Protein AF-A0A367Y2P1-F1 (afdb_monomer)

Radius of gyration: 15.07 Å; Cα contacts (8 Å, |Δi|>4): 32; chains: 1; bounding box: 29×34×34 Å

Sequence (74 aa):
MAGPRMIVAGLVLAALAGENAVPGYALVFAGTGSMLAAALVLVLSAADKRAAAVKQGFFPLLAVVILGAGVALG

InterPro domains:
  IPR009732 Protein of unknown function DUF1304 [PF06993] (6-67)

Nearest PDB structures (foldseek):
  6r0y-assembly1_T  TM=4.426E-01  e=8.447E+00  Thermus thermophilus HB8

Foldseek 3Di:
DDDPVVVVVVVVCVVPVDDDVVVVLVVLCVVLVVLLVVLVVCCVPPVPCVVVSCVSNVVSVVSCVVSVCVVVVD

Secondary structure (DSSP, 8-state):
---HHHHHHHHHHHHHS-S-HHHHHHHHHHHHHHHHHHHHHHHHH-GGGHHHHHHHHHHHHHHHHHHHHHHHH-

Mean predicted aligned error: 6.62 Å

Structure (mmCIF, N/CA/C/O backbone):
data_AF-A0A367Y2P1-F1
#
_entry.id   AF-A0A367Y2P1-F1
#
loop_
_atom_site.group_PDB
_atom_site.id
_atom_site.type_symbol
_atom_site.label_atom_id
_atom_site.label_alt_id
_atom_site.label_comp_id
_atom_site.label_asym_id
_atom_site.label_entity_id
_atom_site.label_seq_id
_atom_site.pdbx_PDB_ins_code
_atom_site.Cartn_x
_atom_site.Cartn_y
_atom_site.Cartn_z
_atom_site.occupancy
_atom_site.B_iso_or_equiv
_atom_site.auth_seq_id
_atom_site.auth_comp_id
_atom_site.auth_asym_id
_atom_site.auth_atom_id
_atom_site.pdbx_PDB_model_num
ATOM 1 N N . MET A 1 1 ? -12.313 20.078 1.963 1.00 50.75 1 MET A N 1
ATOM 2 C CA . MET A 1 1 ? -12.656 20.497 0.586 1.00 50.75 1 MET A CA 1
ATOM 3 C C . MET A 1 1 ? -11.388 20.949 -0.132 1.00 50.75 1 MET A C 1
ATOM 5 O O . MET A 1 1 ? -10.916 22.057 0.093 1.00 50.75 1 MET A O 1
ATOM 9 N N . ALA A 1 2 ? -10.767 20.053 -0.903 1.00 57.56 2 ALA A N 1
ATOM 10 C CA . ALA A 1 2 ? -9.617 20.378 -1.745 1.00 57.56 2 ALA A CA 1
ATOM 11 C C . ALA A 1 2 ? -10.082 21.338 -2.853 1.00 57.56 2 ALA A C 1
ATOM 13 O O . ALA A 1 2 ? -10.919 20.971 -3.669 1.00 57.56 2 ALA A O 1
ATOM 14 N N . GLY A 1 3 ? -9.633 22.595 -2.819 1.00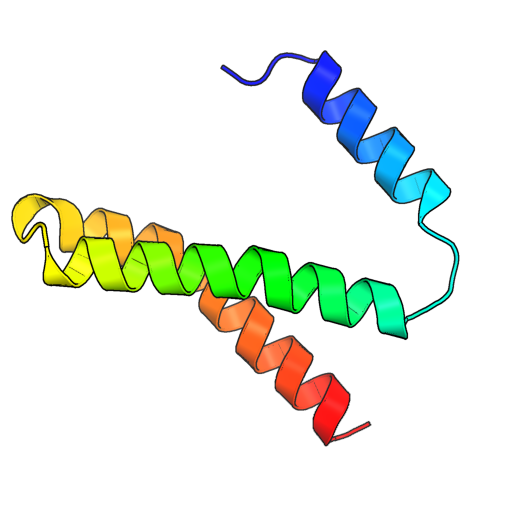 83.62 3 GLY A N 1
ATOM 15 C CA . GLY A 1 3 ? -10.038 23.605 -3.803 1.00 83.62 3 GLY A CA 1
ATOM 16 C C . GLY A 1 3 ? -9.357 23.423 -5.171 1.00 83.62 3 GLY A C 1
ATOM 17 O O . GLY A 1 3 ? -8.421 22.627 -5.280 1.00 83.62 3 GLY A O 1
ATOM 18 N N . PRO A 1 4 ? -9.732 24.228 -6.188 1.00 85.69 4 PRO A N 1
ATOM 19 C CA . PRO A 1 4 ? -9.181 24.161 -7.553 1.00 85.69 4 PRO A CA 1
ATOM 20 C C . PRO A 1 4 ? -7.646 24.203 -7.604 1.00 85.69 4 PRO A C 1
ATOM 22 O O . PRO A 1 4 ? -7.016 23.565 -8.440 1.00 85.69 4 PRO A O 1
ATOM 25 N N . ARG A 1 5 ? -7.030 24.892 -6.637 1.00 86.44 5 ARG A N 1
ATOM 26 C CA . ARG A 1 5 ? -5.576 24.998 -6.467 1.00 86.44 5 ARG A CA 1
ATOM 27 C C . ARG A 1 5 ? -4.856 23.659 -6.262 1.00 86.44 5 ARG A C 1
ATOM 29 O O . ARG A 1 5 ? -3.713 23.537 -6.678 1.00 86.44 5 ARG A O 1
ATOM 36 N N . MET A 1 6 ? -5.498 22.660 -5.645 1.00 81.56 6 MET A N 1
ATOM 37 C CA . MET A 1 6 ? -4.883 21.337 -5.442 1.00 81.56 6 MET A CA 1
ATOM 38 C C . MET A 1 6 ? -4.844 20.529 -6.741 1.00 81.56 6 MET A C 1
ATOM 40 O O . MET A 1 6 ? -3.866 19.833 -6.990 1.00 81.56 6 MET A O 1
ATOM 44 N N . ILE A 1 7 ? -5.866 20.675 -7.591 1.00 83.75 7 ILE A N 1
ATOM 45 C CA . ILE A 1 7 ? -5.894 20.067 -8.928 1.00 83.75 7 ILE A CA 1
ATOM 46 C C . ILE A 1 7 ? -4.798 20.691 -9.799 1.00 83.75 7 ILE A C 1
ATOM 48 O O . ILE A 1 7 ? -4.023 19.970 -10.417 1.00 83.75 7 ILE A O 1
ATOM 52 N N . VAL A 1 8 ? -4.688 22.025 -9.790 1.00 87.94 8 VAL A N 1
ATOM 53 C CA . VAL A 1 8 ? -3.646 22.748 -10.537 1.00 87.94 8 VAL A CA 1
ATOM 54 C C . VAL A 1 8 ? -2.249 22.366 -10.048 1.00 87.94 8 VAL A C 1
ATOM 56 O O . VAL A 1 8 ? -1.386 22.068 -10.867 1.00 87.94 8 VAL A O 1
ATOM 59 N N . ALA A 1 9 ? -2.030 22.305 -8.730 1.00 83.62 9 ALA A N 1
ATOM 60 C CA . ALA A 1 9 ? -0.757 21.855 -8.171 1.00 83.62 9 ALA A CA 1
ATOM 61 C C . ALA A 1 9 ? -0.422 20.425 -8.622 1.00 83.62 9 ALA A C 1
ATOM 63 O O . ALA A 1 9 ? 0.679 20.189 -9.108 1.00 83.62 9 ALA A O 1
ATOM 64 N N . GLY A 1 10 ? -1.380 19.495 -8.541 1.00 74.81 10 GLY A N 1
ATOM 65 C CA . GLY A 1 10 ? -1.193 18.118 -9.003 1.00 74.81 10 GLY A CA 1
ATOM 66 C C . GLY A 1 10 ? -0.826 18.026 -10.487 1.00 74.81 10 GLY A C 1
ATOM 67 O O . GLY A 1 10 ? 0.093 17.292 -10.840 1.00 74.81 10 GLY A O 1
ATOM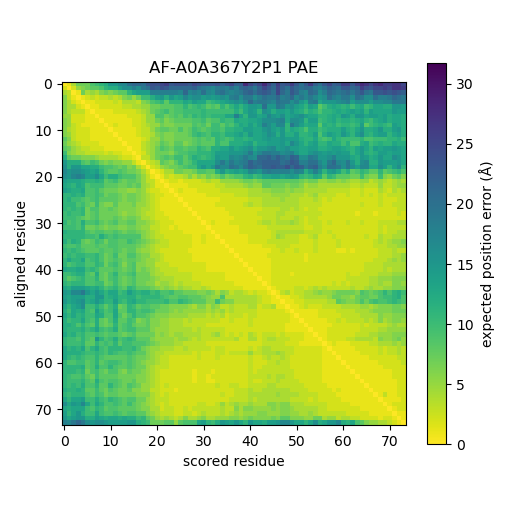 68 N N . LEU A 1 11 ? -1.487 18.810 -11.344 1.00 81.31 11 LEU A N 1
ATOM 69 C CA . LEU A 1 11 ? -1.200 18.849 -12.780 1.00 81.31 11 LEU A CA 1
ATOM 70 C C . LEU A 1 11 ? 0.201 19.406 -13.076 1.00 81.31 11 LEU A C 1
ATOM 72 O O . LEU A 1 11 ? 0.923 18.842 -13.893 1.00 81.31 11 LEU A O 1
ATOM 76 N N . VAL A 1 12 ? 0.599 20.487 -12.398 1.00 84.69 12 VAL A N 1
ATOM 77 C CA . VAL A 1 12 ? 1.939 21.078 -12.544 1.00 84.69 12 VAL A CA 1
ATOM 78 C C . VAL A 1 12 ? 3.012 20.091 -12.085 1.00 84.69 12 VAL A C 1
ATOM 80 O O . VA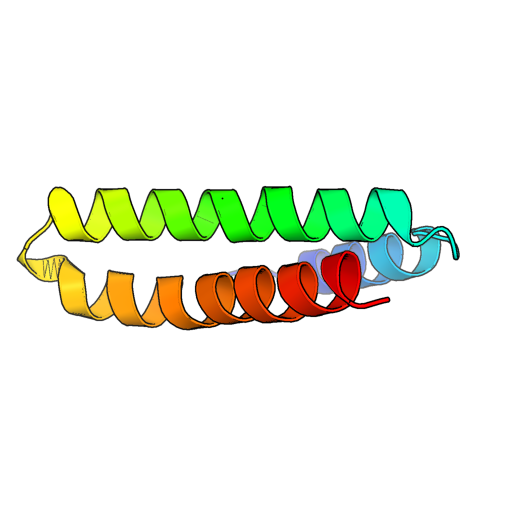L A 1 12 ? 3.979 19.871 -12.805 1.00 84.69 12 VAL A O 1
ATOM 83 N N . LEU A 1 13 ? 2.827 19.442 -10.932 1.00 74.50 13 LEU A N 1
ATOM 84 C CA . LEU A 1 13 ? 3.746 18.406 -10.452 1.00 74.50 13 LEU A CA 1
ATOM 85 C C . LEU A 1 13 ? 3.857 17.230 -11.435 1.00 74.50 13 LEU A C 1
ATOM 87 O O . LEU A 1 13 ? 4.964 16.751 -11.668 1.00 74.50 13 LEU A O 1
ATOM 91 N N . ALA A 1 14 ? 2.748 16.798 -12.042 1.00 71.56 14 ALA A N 1
ATOM 92 C CA . ALA A 1 14 ? 2.759 15.734 -13.046 1.00 71.56 14 ALA A CA 1
ATOM 93 C C . ALA A 1 14 ? 3.526 16.136 -14.318 1.00 71.56 14 ALA A C 1
ATOM 95 O O . ALA A 1 14 ? 4.295 15.336 -14.843 1.00 71.56 14 ALA A O 1
ATOM 96 N N . ALA A 1 15 ? 3.372 17.379 -14.784 1.00 73.12 15 ALA A N 1
ATOM 97 C CA . ALA A 1 15 ? 4.089 17.889 -15.955 1.00 73.12 15 ALA A CA 1
ATOM 98 C C . ALA A 1 15 ? 5.607 18.027 -15.726 1.00 73.12 15 ALA A C 1
ATOM 100 O O . ALA A 1 15 ? 6.386 17.931 -16.670 1.00 73.12 15 ALA A O 1
ATOM 101 N N . LEU A 1 16 ? 6.031 18.244 -14.477 1.00 77.12 16 LEU A N 1
ATOM 102 C CA . LEU A 1 16 ? 7.438 18.418 -14.102 1.00 77.12 16 LEU A CA 1
ATOM 103 C C . LEU A 1 16 ? 8.156 17.101 -13.758 1.00 77.12 16 LEU A C 1
ATOM 105 O O . LEU A 1 16 ? 9.371 17.113 -13.573 1.00 77.12 16 LEU A O 1
ATOM 109 N N . ALA A 1 17 ? 7.439 15.977 -13.652 1.00 70.69 17 ALA A N 1
ATOM 110 C CA . ALA A 1 17 ? 7.976 14.723 -13.112 1.00 70.69 17 ALA A CA 1
ATOM 111 C C . ALA A 1 17 ? 9.062 14.051 -13.985 1.00 70.69 17 ALA A C 1
ATOM 113 O O . ALA A 1 17 ? 9.791 13.194 -13.486 1.00 70.69 17 ALA A O 1
ATOM 114 N N . GLY A 1 18 ? 9.227 14.469 -15.247 1.00 68.19 18 GLY A N 1
ATOM 115 C CA . GLY A 1 18 ? 10.213 13.900 -16.175 1.00 68.19 18 GLY A CA 1
ATOM 116 C C . GLY A 1 18 ? 9.953 12.423 -16.514 1.00 68.19 18 GLY A C 1
ATOM 117 O O . GLY A 1 18 ? 9.034 11.797 -15.998 1.00 68.19 18 GLY A O 1
ATOM 118 N N . GLU A 1 19 ? 10.766 11.847 -17.402 1.00 70.69 19 GLU A N 1
ATOM 119 C CA . GLU A 1 19 ? 10.550 10.485 -17.937 1.00 70.69 19 GLU A CA 1
ATOM 120 C C . GLU A 1 19 ? 11.249 9.372 -17.128 1.00 70.69 19 GLU A C 1
ATOM 122 O O . GLU A 1 19 ? 11.205 8.198 -17.494 1.00 70.69 19 GLU A O 1
ATOM 127 N N . ASN A 1 20 ? 11.903 9.706 -16.011 1.00 69.44 20 ASN A N 1
ATOM 128 C CA . ASN A 1 20 ? 12.640 8.724 -15.216 1.00 69.44 20 ASN A CA 1
ATOM 129 C C . ASN A 1 20 ? 11.684 7.863 -14.383 1.00 69.44 20 ASN A C 1
ATOM 131 O O . ASN A 1 20 ? 11.061 8.335 -13.431 1.00 69.44 20 ASN A O 1
ATOM 135 N N . ALA A 1 21 ? 11.621 6.571 -14.698 1.00 76.00 21 ALA A N 1
ATOM 136 C CA . ALA A 1 21 ? 10.660 5.663 -14.080 1.00 76.00 21 ALA A CA 1
ATOM 137 C C . ALA A 1 21 ? 10.983 5.335 -12.606 1.00 76.00 21 ALA A C 1
ATOM 139 O O . ALA A 1 21 ? 10.078 5.181 -11.788 1.00 76.00 21 ALA A O 1
ATOM 140 N N . VAL A 1 22 ? 12.271 5.297 -12.236 1.00 84.19 22 VAL A N 1
ATOM 141 C CA . VAL A 1 22 ? 12.728 4.861 -10.902 1.00 84.19 22 VAL A CA 1
ATOM 142 C C . VAL A 1 22 ? 12.233 5.773 -9.763 1.00 84.19 22 VAL A C 1
ATOM 144 O O . VAL A 1 22 ? 11.640 5.251 -8.814 1.00 84.19 22 VAL A O 1
ATOM 147 N N . PRO A 1 23 ? 12.382 7.116 -9.823 1.00 84.50 23 PRO A N 1
ATOM 148 C CA . PRO A 1 23 ? 11.788 8.003 -8.819 1.00 84.50 23 PRO A CA 1
ATOM 149 C C . PRO A 1 23 ? 10.258 7.907 -8.768 1.00 84.50 23 PRO A C 1
ATOM 151 O O . PRO A 1 23 ? 9.673 8.003 -7.689 1.00 84.50 23 PRO A O 1
ATOM 154 N N . GLY A 1 24 ? 9.614 7.674 -9.918 1.00 83.88 24 GLY A N 1
ATOM 155 C CA . GLY A 1 24 ? 8.171 7.466 -10.013 1.00 83.88 24 GLY A CA 1
ATOM 156 C C . GLY A 1 24 ? 7.712 6.236 -9.230 1.00 83.88 24 GLY A C 1
ATOM 157 O O . GLY A 1 24 ? 6.780 6.330 -8.430 1.00 83.88 24 GLY A O 1
ATOM 158 N N . TYR A 1 25 ? 8.406 5.104 -9.378 1.00 88.88 25 TYR A N 1
ATOM 159 C CA . TYR A 1 25 ? 8.111 3.890 -8.612 1.00 88.88 25 TYR A CA 1
ATOM 160 C C . TYR A 1 25 ? 8.257 4.125 -7.107 1.00 88.88 25 TYR A C 1
ATOM 162 O O . TYR A 1 25 ? 7.362 3.774 -6.336 1.00 88.88 25 TYR A O 1
ATOM 170 N N . ALA A 1 26 ? 9.348 4.776 -6.692 1.00 90.94 26 ALA A N 1
ATOM 171 C CA . ALA A 1 26 ? 9.598 5.097 -5.290 1.00 90.94 26 ALA A CA 1
ATOM 172 C C . ALA A 1 26 ? 8.495 5.993 -4.698 1.00 90.94 26 ALA A C 1
ATOM 174 O O . ALA A 1 26 ? 8.008 5.718 -3.601 1.00 90.94 26 ALA A O 1
ATOM 175 N N . LEU A 1 27 ? 8.052 7.020 -5.432 1.00 89.12 27 LEU A N 1
ATOM 176 C CA . LEU A 1 27 ? 6.948 7.900 -5.030 1.00 89.12 27 LEU A CA 1
ATOM 177 C C . LEU A 1 27 ? 5.626 7.142 -4.872 1.00 89.12 27 LEU A C 1
ATOM 179 O O . LEU A 1 27 ? 4.920 7.347 -3.880 1.00 89.12 27 LEU A O 1
ATOM 183 N N . VAL A 1 28 ? 5.297 6.250 -5.813 1.00 90.50 28 VAL A N 1
ATOM 184 C CA . VAL A 1 28 ? 4.070 5.444 -5.739 1.00 90.50 28 VAL A CA 1
ATOM 185 C C . VAL A 1 28 ? 4.116 4.504 -4.538 1.00 90.50 28 VAL A C 1
ATOM 187 O O . VAL A 1 28 ? 3.159 4.489 -3.759 1.00 90.50 28 VAL A O 1
ATOM 190 N N . PHE A 1 29 ? 5.215 3.774 -4.324 1.00 93.44 29 PHE A N 1
ATOM 191 C CA . PHE A 1 29 ? 5.357 2.898 -3.158 1.00 93.44 29 PHE A CA 1
ATOM 192 C C . PHE A 1 29 ? 5.324 3.671 -1.839 1.00 93.44 29 PHE A C 1
ATOM 194 O O . PHE A 1 29 ? 4.627 3.257 -0.915 1.00 93.44 29 PHE A O 1
ATOM 201 N N . ALA A 1 30 ? 6.017 4.807 -1.744 1.00 94.00 30 ALA A N 1
ATOM 202 C CA . ALA A 1 30 ? 6.032 5.617 -0.529 1.00 94.00 30 ALA A CA 1
ATOM 203 C C . ALA A 1 30 ? 4.636 6.175 -0.194 1.00 94.00 30 ALA A C 1
ATOM 205 O O . ALA A 1 30 ? 4.179 6.071 0.947 1.00 94.00 30 ALA A O 1
ATOM 206 N N . GLY A 1 31 ? 3.927 6.723 -1.188 1.00 92.50 31 GLY A N 1
ATOM 207 C CA . GLY A 1 31 ? 2.588 7.283 -0.998 1.00 92.50 31 GLY A CA 1
ATOM 208 C C . GLY A 1 31 ? 1.536 6.218 -0.674 1.00 92.50 31 GLY A C 1
ATOM 209 O O . GLY A 1 31 ? 0.830 6.316 0.334 1.00 92.50 31 GLY A O 1
ATOM 210 N N . THR A 1 32 ? 1.439 5.179 -1.506 1.00 94.44 32 THR A N 1
ATOM 211 C CA . THR A 1 32 ? 0.428 4.116 -1.343 1.00 94.44 32 THR A CA 1
ATOM 212 C C . THR A 1 32 ? 0.742 3.189 -0.171 1.00 94.44 32 THR A C 1
ATOM 214 O O . THR A 1 32 ? -0.170 2.820 0.567 1.00 94.44 32 THR A O 1
ATOM 217 N N . GLY A 1 33 ? 2.019 2.891 0.081 1.00 90.94 33 GLY A N 1
ATOM 218 C CA . GLY A 1 33 ? 2.464 2.118 1.240 1.00 90.94 33 GLY A CA 1
ATOM 219 C C . GLY A 1 33 ? 2.122 2.803 2.563 1.00 90.94 33 GLY A C 1
ATOM 220 O O . GLY A 1 33 ? 1.603 2.153 3.469 1.00 90.94 33 GLY A O 1
ATOM 221 N N . SER A 1 34 ? 2.307 4.125 2.664 1.00 95.06 34 SER A N 1
ATOM 222 C CA . SER A 1 34 ? 1.905 4.894 3.852 1.00 95.06 34 SER A CA 1
ATOM 223 C C . SER A 1 34 ? 0.384 4.881 4.071 1.00 95.06 34 SER A C 1
ATOM 225 O O . SER A 1 34 ? -0.082 4.649 5.188 1.00 95.06 34 SER A O 1
ATOM 227 N N . MET A 1 35 ? -0.416 5.037 3.007 1.00 94.75 35 MET A N 1
ATOM 228 C CA . MET A 1 35 ? -1.879 4.908 3.098 1.00 94.75 35 MET A CA 1
ATOM 229 C C . MET A 1 35 ? -2.323 3.503 3.512 1.00 94.75 35 MET A C 1
ATOM 231 O O . MET A 1 35 ? -3.258 3.371 4.303 1.00 94.75 35 MET A O 1
ATOM 235 N N . LEU A 1 36 ? -1.659 2.463 3.005 1.00 93.69 36 LEU A N 1
ATOM 236 C CA . LEU A 1 36 ? -1.934 1.082 3.387 1.00 93.69 36 LEU A CA 1
ATOM 237 C C . LEU A 1 36 ? -1.591 0.838 4.864 1.00 93.69 36 LEU A C 1
ATOM 239 O O . LEU A 1 36 ? -2.387 0.237 5.585 1.00 93.69 36 LEU A O 1
ATOM 243 N N . ALA A 1 37 ? -0.458 1.362 5.339 1.00 93.44 37 ALA A N 1
ATOM 244 C CA . ALA A 1 37 ? -0.080 1.304 6.749 1.00 93.44 37 ALA A CA 1
ATOM 245 C C . ALA A 1 37 ? -1.102 2.033 7.638 1.00 93.44 37 ALA A C 1
ATOM 247 O O . ALA A 1 37 ? -1.539 1.489 8.652 1.00 93.44 37 ALA A O 1
ATOM 248 N N . ALA A 1 38 ? -1.558 3.221 7.235 1.00 93.31 38 ALA A N 1
ATOM 249 C CA . ALA A 1 38 ? -2.604 3.954 7.944 1.00 93.31 38 ALA A CA 1
ATOM 250 C C . ALA A 1 38 ? -3.940 3.190 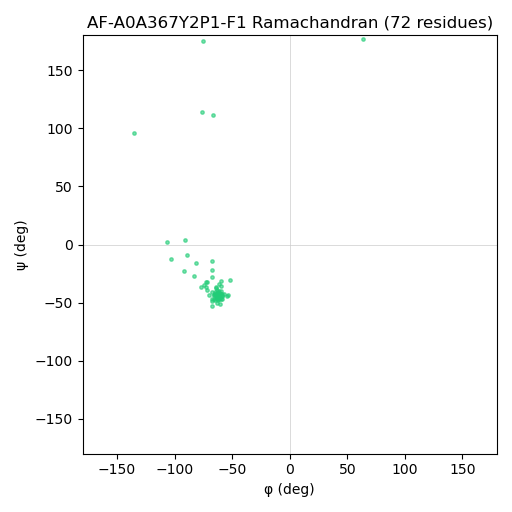7.964 1.00 93.31 38 ALA A C 1
ATOM 252 O O . ALA A 1 38 ? -4.602 3.134 9.001 1.00 93.31 38 ALA A O 1
ATOM 253 N N . ALA A 1 39 ? -4.322 2.560 6.848 1.00 92.56 39 ALA A N 1
ATOM 254 C CA . ALA A 1 39 ? -5.507 1.709 6.782 1.00 92.56 39 ALA A CA 1
ATOM 255 C C . ALA A 1 39 ? -5.389 0.515 7.741 1.00 92.56 39 ALA A C 1
ATOM 257 O O . ALA A 1 39 ? -6.343 0.222 8.460 1.00 92.56 39 ALA A O 1
ATOM 258 N N . LEU A 1 40 ? -4.217 -0.124 7.823 1.00 93.06 40 LEU A N 1
ATOM 259 C CA . LEU A 1 40 ? -3.962 -1.212 8.768 1.00 93.06 40 LEU A CA 1
ATOM 260 C C . LEU A 1 40 ? -4.079 -0.735 10.221 1.00 93.06 40 LEU A C 1
ATOM 262 O O . LEU A 1 40 ? -4.799 -1.348 11.009 1.00 93.06 40 LEU A O 1
ATOM 266 N N . VAL A 1 41 ? -3.449 0.392 10.563 1.00 95.56 41 VAL A N 1
ATOM 267 C CA . VAL A 1 41 ? -3.580 1.006 11.893 1.00 95.56 41 VAL A CA 1
ATOM 268 C C . VAL A 1 41 ? -5.048 1.293 12.211 1.00 95.56 41 VAL A C 1
ATOM 270 O O . VAL A 1 41 ? -5.498 0.989 13.315 1.00 95.56 41 VAL A O 1
ATOM 273 N N . LEU A 1 42 ? -5.827 1.812 11.259 1.00 93.50 42 LEU A N 1
ATOM 274 C CA . LEU A 1 42 ? -7.244 2.123 11.458 1.00 93.50 42 LEU A CA 1
ATOM 275 C C . LEU A 1 42 ? -8.101 0.860 11.645 1.00 93.50 42 LEU A C 1
ATOM 277 O O . LEU A 1 42 ? -8.964 0.839 12.523 1.00 93.50 42 LEU A O 1
ATOM 281 N N . VAL A 1 43 ? -7.841 -0.210 10.882 1.00 93.19 43 VAL A N 1
ATOM 282 C CA . VAL A 1 43 ? -8.510 -1.513 11.058 1.00 93.19 43 VAL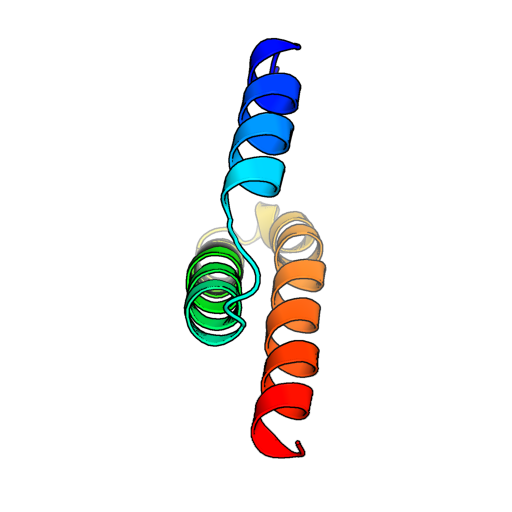 A CA 1
ATOM 283 C C . VAL A 1 43 ? -8.255 -2.086 12.456 1.00 93.19 43 VAL A C 1
ATOM 285 O O . VAL A 1 43 ? -9.176 -2.620 13.087 1.00 93.19 43 VAL A O 1
ATOM 288 N N . LEU A 1 44 ? -7.014 -1.989 12.937 1.00 95.94 44 LEU A N 1
ATOM 289 C CA . LEU A 1 44 ? -6.599 -2.555 14.220 1.00 95.94 44 LEU A CA 1
ATOM 290 C C . LEU A 1 44 ? -7.061 -1.714 15.417 1.00 95.94 44 LEU A C 1
ATOM 292 O O . LEU A 1 44 ? -7.437 -2.282 16.438 1.00 95.94 44 LEU A O 1
ATOM 296 N N . SER A 1 45 ? -7.069 -0.385 15.291 1.00 94.75 45 SER A N 1
ATOM 297 C CA . SER A 1 45 ? -7.353 0.537 16.402 1.00 94.75 45 SER A CA 1
ATOM 298 C C . SER A 1 45 ? -8.823 0.945 16.550 1.00 94.75 45 SER A C 1
ATOM 300 O O . SER A 1 45 ? -9.222 1.321 17.649 1.00 94.75 45 SER A O 1
ATOM 302 N N . ALA A 1 46 ? -9.643 0.866 15.494 1.00 91.25 46 ALA A N 1
ATOM 303 C CA . ALA A 1 46 ? -11.030 1.343 15.518 1.00 91.25 46 ALA A CA 1
ATOM 304 C C . ALA A 1 46 ? -11.994 0.336 14.872 1.00 91.25 46 ALA A C 1
ATOM 306 O O . ALA A 1 46 ? -12.181 0.309 13.652 1.00 91.25 46 ALA A O 1
ATOM 307 N N . ALA A 1 47 ? -12.633 -0.500 15.699 1.00 87.69 47 ALA A N 1
ATOM 308 C CA . ALA A 1 47 ? -13.555 -1.542 15.241 1.00 87.69 47 ALA A CA 1
ATOM 309 C C . ALA A 1 47 ? -14.755 -0.982 14.452 1.00 87.69 47 ALA A C 1
ATOM 311 O O . ALA A 1 47 ? -15.171 -1.581 13.460 1.00 87.69 47 ALA A O 1
ATOM 312 N N . ASP A 1 48 ? -15.247 0.194 14.841 1.00 93.12 48 ASP A N 1
ATOM 313 C CA . ASP A 1 48 ? -16.330 0.937 14.190 1.00 93.12 48 ASP A CA 1
ATOM 314 C C . ASP A 1 48 ? -15.944 1.476 12.798 1.00 93.12 48 ASP A C 1
ATOM 316 O O . ASP A 1 48 ? -16.811 1.694 11.952 1.00 93.12 48 ASP A O 1
ATOM 320 N N . LYS A 1 49 ? -14.643 1.640 12.516 1.00 90.50 49 LYS A N 1
ATOM 321 C CA . LYS A 1 49 ? -14.129 2.235 11.265 1.00 90.50 49 LYS A CA 1
ATOM 322 C C . LYS A 1 49 ? -13.507 1.228 10.306 1.00 90.50 49 LYS A C 1
ATOM 324 O O . LYS A 1 49 ? -13.064 1.613 9.223 1.00 90.50 49 LYS A O 1
ATOM 329 N N . ARG A 1 50 ? -13.520 -0.064 10.636 1.00 90.56 50 ARG A N 1
ATOM 330 C CA . ARG A 1 50 ? -12.918 -1.128 9.811 1.00 90.56 50 ARG A CA 1
ATOM 331 C C . ARG A 1 50 ? -13.429 -1.140 8.375 1.00 90.56 50 ARG A C 1
ATOM 333 O O . ARG A 1 50 ? -12.633 -1.221 7.448 1.00 90.56 50 ARG A O 1
ATOM 340 N N . ALA A 1 51 ? -14.739 -1.006 8.172 1.00 90.00 51 ALA A N 1
ATOM 341 C CA . ALA A 1 51 ? -15.316 -1.008 6.828 1.00 90.00 51 ALA A CA 1
ATOM 342 C C . ALA A 1 51 ? -14.835 0.183 5.980 1.00 90.00 51 ALA A C 1
ATOM 344 O O . ALA A 1 51 ? -14.622 0.034 4.778 1.00 90.00 51 ALA A O 1
ATOM 345 N N . ALA A 1 52 ? -14.645 1.354 6.595 1.00 91.12 52 ALA A N 1
ATOM 346 C CA . ALA A 1 52 ? -14.081 2.520 5.921 1.00 91.12 52 ALA A CA 1
ATOM 347 C C . ALA A 1 52 ? -12.589 2.313 5.622 1.00 91.12 52 ALA A C 1
ATOM 349 O O . ALA A 1 52 ? -12.156 2.554 4.499 1.00 91.12 52 ALA A O 1
ATOM 350 N N . ALA A 1 53 ? -11.834 1.783 6.586 1.00 91.50 53 ALA A N 1
ATOM 351 C CA . ALA A 1 53 ? -10.410 1.498 6.445 1.00 91.50 53 ALA A CA 1
ATOM 352 C C . ALA A 1 53 ? -10.116 0.489 5.323 1.00 91.50 53 ALA A C 1
ATOM 354 O O . ALA A 1 53 ? -9.222 0.715 4.514 1.00 91.50 53 ALA A O 1
ATOM 355 N N . VAL A 1 54 ? -10.910 -0.582 5.218 1.00 91.19 54 VAL A N 1
ATOM 356 C CA . VAL A 1 54 ? -10.789 -1.577 4.138 1.00 91.19 54 VAL A CA 1
ATOM 357 C C . VAL A 1 54 ? -11.063 -0.939 2.776 1.00 91.19 54 VAL A C 1
ATOM 359 O O . VAL A 1 54 ? -10.285 -1.124 1.845 1.00 91.19 54 VAL A O 1
ATOM 362 N N . LYS A 1 55 ? -12.126 -0.133 2.658 1.00 89.94 55 LYS A N 1
ATOM 363 C CA . LYS A 1 55 ? -12.452 0.576 1.408 1.00 89.94 55 LYS A CA 1
ATOM 364 C C . LYS A 1 55 ? -11.370 1.591 1.024 1.00 89.94 55 LYS A C 1
ATOM 366 O O . LYS A 1 55 ? -11.060 1.730 -0.154 1.00 89.94 55 LYS A O 1
ATOM 371 N N . GLN A 1 56 ? -10.779 2.270 2.008 1.00 89.69 56 GLN A N 1
ATOM 372 C CA . GLN A 1 56 ? -9.700 3.238 1.809 1.00 89.69 56 GLN A CA 1
ATOM 373 C C . GLN A 1 56 ? -8.372 2.563 1.430 1.00 89.69 56 GLN A C 1
ATOM 375 O O . GLN A 1 56 ? -7.652 3.084 0.584 1.00 89.69 56 GLN A O 1
ATOM 380 N N . GLY A 1 57 ? -8.053 1.413 2.030 1.00 90.56 57 GLY A N 1
ATOM 381 C CA . GLY A 1 57 ? -6.810 0.671 1.796 1.00 90.56 57 GLY A CA 1
ATOM 382 C C . GLY A 1 57 ? -6.812 -0.217 0.547 1.00 90.56 57 GLY A C 1
ATOM 383 O O . GLY A 1 57 ? -5.740 -0.608 0.091 1.00 90.56 57 GLY A O 1
ATOM 384 N N . PHE A 1 58 ? -7.979 -0.506 -0.040 1.00 93.56 58 PHE A N 1
ATOM 385 C CA . PHE A 1 58 ? -8.107 -1.409 -1.189 1.00 93.56 58 PHE A CA 1
ATOM 386 C C . PHE A 1 58 ? -7.332 -0.939 -2.430 1.00 93.56 58 PHE A C 1
ATOM 388 O O . PHE A 1 58 ? -6.533 -1.691 -2.986 1.00 93.56 58 PHE A O 1
ATOM 395 N N . PHE A 1 59 ? -7.528 0.314 -2.851 1.00 90.88 59 PHE A N 1
ATOM 396 C CA . PHE A 1 59 ? -6.810 0.869 -4.003 1.00 90.88 59 PHE A CA 1
ATOM 397 C C . PHE A 1 59 ? -5.295 0.998 -3.758 1.00 90.88 59 PHE A C 1
ATOM 399 O O . PHE A 1 59 ? -4.532 0.591 -4.636 1.00 90.88 59 PHE A O 1
ATOM 406 N N . PRO A 1 60 ? -4.828 1.481 -2.585 1.00 92.62 60 PRO A N 1
ATOM 407 C CA . PRO A 1 60 ? -3.414 1.420 -2.223 1.00 92.62 60 PRO A CA 1
ATOM 408 C C . PRO A 1 60 ? -2.811 0.014 -2.306 1.00 92.62 60 PRO A C 1
ATOM 410 O O . PRO A 1 60 ? -1.721 -0.143 -2.850 1.00 92.62 60 PRO A O 1
ATOM 413 N N . LEU A 1 61 ? -3.518 -1.014 -1.824 1.00 94.12 61 LEU A N 1
ATOM 414 C CA . LEU A 1 61 ? -3.046 -2.399 -1.891 1.00 94.12 61 LEU A CA 1
ATOM 415 C C . LEU A 1 61 ? -2.869 -2.871 -3.342 1.00 94.12 61 LEU A C 1
ATOM 417 O O . LEU A 1 61 ? -1.827 -3.431 -3.677 1.00 94.12 61 LEU A O 1
ATOM 421 N N . LEU A 1 62 ? -3.858 -2.613 -4.206 1.00 94.62 62 LEU A N 1
ATOM 422 C CA . LEU A 1 62 ? -3.766 -2.946 -5.632 1.00 94.62 62 LEU A C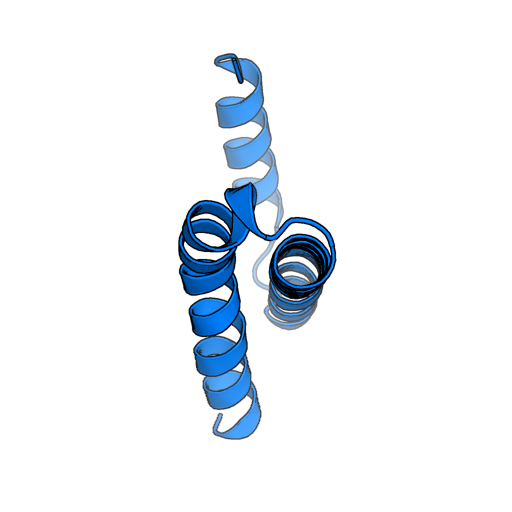A 1
ATOM 423 C C . LEU A 1 62 ? -2.578 -2.255 -6.304 1.00 94.62 62 LEU A C 1
ATOM 425 O O . LEU A 1 62 ? -1.847 -2.902 -7.052 1.00 94.62 62 LEU A O 1
ATOM 429 N N . ALA A 1 63 ? -2.362 -0.969 -6.018 1.00 92.56 63 ALA A N 1
ATOM 430 C CA . ALA A 1 63 ? -1.248 -0.217 -6.583 1.00 92.56 63 ALA A CA 1
ATOM 431 C C . ALA A 1 63 ? 0.107 -0.839 -6.212 1.00 92.56 63 ALA A C 1
ATOM 433 O O . ALA A 1 63 ? 0.935 -1.056 -7.095 1.00 92.56 63 ALA A O 1
ATOM 434 N N . VAL A 1 64 ? 0.310 -1.190 -4.935 1.00 94.88 64 VAL A N 1
ATOM 435 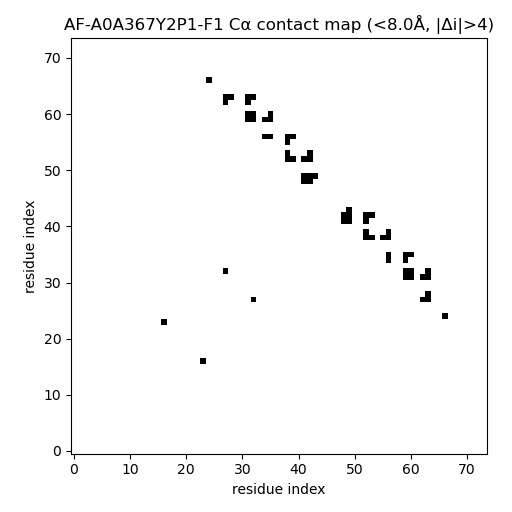C CA . VAL A 1 64 ? 1.548 -1.834 -4.463 1.00 94.88 64 VAL A CA 1
ATOM 436 C C . VAL A 1 64 ? 1.762 -3.193 -5.132 1.00 94.88 64 VAL A C 1
ATOM 438 O O . VAL A 1 64 ? 2.867 -3.472 -5.588 1.00 94.88 64 VAL A O 1
ATOM 441 N N . VAL A 1 65 ? 0.723 -4.030 -5.224 1.00 96.38 65 VAL A N 1
ATOM 442 C CA . VAL A 1 65 ? 0.836 -5.379 -5.807 1.00 96.38 65 VAL A CA 1
ATOM 443 C C . VAL A 1 65 ? 1.126 -5.318 -7.305 1.00 96.38 65 VAL A C 1
ATOM 445 O O . VAL A 1 65 ? 2.043 -5.989 -7.772 1.00 96.38 65 VAL A O 1
ATOM 448 N N . ILE A 1 66 ? 0.377 -4.510 -8.058 1.00 96.06 66 ILE A N 1
ATOM 449 C CA . ILE A 1 66 ? 0.530 -4.416 -9.516 1.00 96.06 66 ILE A CA 1
ATOM 450 C C . ILE A 1 66 ? 1.878 -3.789 -9.872 1.00 96.06 66 ILE A C 1
ATOM 452 O O . ILE A 1 66 ? 2.594 -4.329 -10.714 1.00 96.06 66 ILE A O 1
ATOM 456 N N . LEU A 1 67 ? 2.253 -2.683 -9.218 1.00 92.25 67 LEU A N 1
ATOM 457 C CA . LEU A 1 67 ? 3.544 -2.046 -9.465 1.00 92.25 67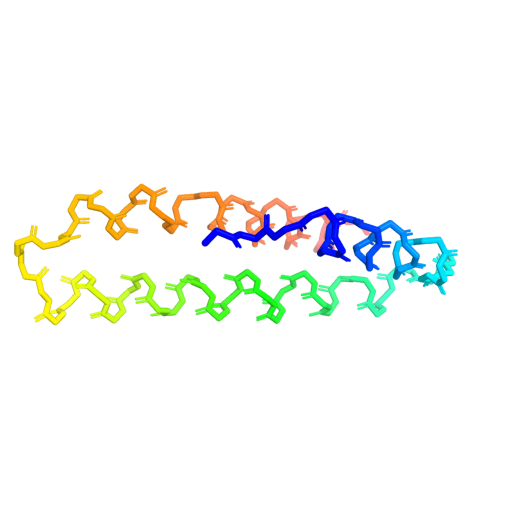 LEU A CA 1
ATOM 458 C C . LEU A 1 67 ? 4.703 -2.952 -9.039 1.00 92.25 67 LEU A C 1
ATOM 460 O O . LEU A 1 67 ? 5.673 -3.082 -9.776 1.00 92.25 67 LEU A O 1
ATOM 464 N N . GLY A 1 68 ? 4.590 -3.612 -7.883 1.00 93.94 68 GLY A N 1
ATOM 465 C CA . GLY A 1 68 ? 5.584 -4.572 -7.404 1.00 93.94 68 GLY A CA 1
ATOM 466 C C . GLY A 1 68 ? 5.784 -5.731 -8.372 1.00 93.94 68 GLY A C 1
ATOM 467 O O . GLY A 1 68 ? 6.922 -6.063 -8.688 1.00 93.94 68 GLY A O 1
ATOM 468 N N . ALA A 1 69 ? 4.696 -6.295 -8.900 1.00 95.62 69 ALA A N 1
ATOM 469 C CA . ALA A 1 69 ? 4.764 -7.329 -9.925 1.00 95.62 69 ALA A CA 1
ATOM 470 C C . ALA A 1 69 ? 5.418 -6.808 -11.214 1.00 95.62 69 ALA A C 1
ATOM 472 O O . ALA A 1 69 ? 6.300 -7.468 -11.748 1.00 95.62 69 ALA A O 1
ATOM 473 N N . GLY A 1 70 ? 5.042 -5.616 -11.686 1.00 90.94 70 GLY A N 1
ATOM 474 C CA . GLY A 1 70 ? 5.642 -5.008 -12.878 1.00 90.94 70 GLY A CA 1
ATOM 475 C C . GLY A 1 70 ? 7.144 -4.748 -12.739 1.00 90.94 70 GLY A C 1
ATOM 476 O O . GLY A 1 70 ? 7.887 -5.007 -13.675 1.00 90.94 70 GLY A O 1
ATOM 477 N N . VAL A 1 71 ? 7.598 -4.294 -11.566 1.00 91.25 71 VAL A N 1
ATOM 478 C CA . VAL A 1 71 ? 9.026 -4.067 -11.275 1.00 91.25 71 VAL A CA 1
ATOM 479 C C . VAL A 1 71 ? 9.796 -5.380 -11.096 1.00 91.25 71 VAL A C 1
ATOM 481 O O . VAL A 1 71 ? 10.977 -5.432 -11.404 1.00 91.25 71 VAL A O 1
ATOM 484 N N . ALA A 1 72 ? 9.162 -6.433 -10.571 1.00 91.50 72 ALA A N 1
ATOM 485 C CA . ALA A 1 72 ? 9.821 -7.719 -10.335 1.00 91.50 72 ALA A CA 1
ATOM 486 C C . ALA A 1 72 ? 9.878 -8.624 -11.578 1.00 91.50 72 ALA A C 1
ATOM 488 O O . ALA A 1 72 ? 10.736 -9.502 -11.649 1.00 91.50 72 ALA A O 1
ATOM 489 N N . LEU A 1 73 ? 8.929 -8.465 -12.506 1.00 92.38 73 LEU A N 1
ATOM 490 C CA . LEU A 1 73 ? 8.778 -9.306 -13.700 1.00 92.38 73 LEU A CA 1
ATOM 491 C C . LEU A 1 73 ? 9.278 -8.638 -14.993 1.00 92.38 73 LEU A C 1
ATOM 493 O O . LEU A 1 73 ? 9.354 -9.322 -16.014 1.00 92.38 73 LEU A O 1
ATOM 497 N N . GLY A 1 74 ? 9.547 -7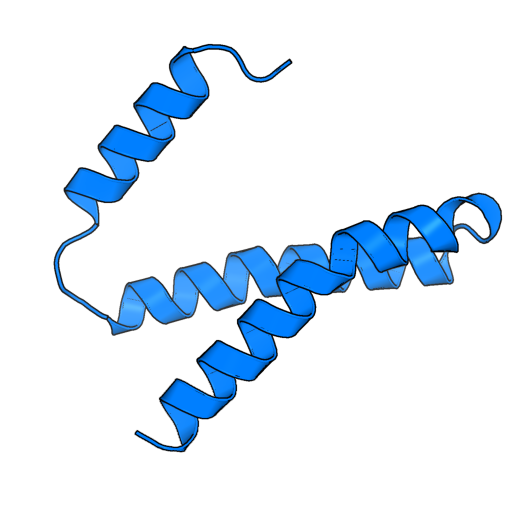.330 -14.964 1.00 75.06 74 GLY A N 1
ATOM 498 C CA . GLY A 1 74 ? 10.117 -6.551 -16.069 1.00 75.06 74 GLY A CA 1
ATOM 499 C C . GLY A 1 74 ? 11.611 -6.333 -15.901 1.00 75.06 74 GLY A C 1
ATOM 500 O O . GLY A 1 74 ? 12.289 -6.246 -16.947 1.00 75.06 74 GLY A O 1
#

pLDDT: mean 87.23, std 9.23, range [50.75, 96.38]

Solvent-accessible surface area (backbone atoms only — not comparable to full-atom values): 4169 Å² total; per-residue (Å²): 132,88,52,74,67,55,56,51,50,52,51,52,53,62,73,68,59,68,90,59,61,68,66,51,53,52,51,50,46,56,54,28,49,50,48,32,51,51,21,51,51,37,41,75,74,32,79,93,43,27,72,58,21,51,66,64,20,48,62,30,49,52,51,49,53,54,51,49,47,52,68,73,76,104

Organism: NCBI:txid1867410